Protein AF-A0A426RE91-F1 (afdb_monomer)

Secondary structure (DSSP, 8-state):
-HHHHHHHHHHT---HHHHHHHHHHHH-TT--HHHHTTS-HHHHHHHHHHHSS-HHHHHHHHHHHHHTSGGG--

Radius of gyration: 14.94 Å; Cα contacts (8 Å, |Δi|>4): 15; chains: 1; bounding box: 33×25×38 Å

Solvent-accessible surface area (backbone atoms only — not comparable to full-atom values): 4548 Å² total; per-residue (Å²): 119,67,70,60,54,52,53,54,52,59,73,66,62,79,56,63,68,61,49,53,50,48,52,51,54,76,68,37,85,60,72,55,70,76,59,52,73,72,46,54,76,72,51,38,53,57,47,24,68,73,49,72,55,48,76,65,58,52,51,50,52,50,53,53,53,62,67,72,40,81,85,66,84,115

Structure (mmCIF, N/CA/C/O backbone):
data_AF-A0A426RE91-F1
#
_entry.id   AF-A0A426RE91-F1
#
loop_
_atom_site.group_PDB
_atom_site.id
_atom_site.type_symbol
_atom_site.label_atom_id
_atom_site.label_alt_id
_atom_site.label_comp_id
_atom_site.label_asym_id
_atom_site.label_entity_id
_atom_site.label_seq_id
_atom_site.pdbx_PDB_ins_code
_atom_site.Cartn_x
_atom_site.Cartn_y
_atom_site.Cartn_z
_atom_site.occupancy
_atom_site.B_iso_or_equiv
_atom_site.auth_seq_id
_atom_site.auth_comp_id
_atom_site.auth_asym_id
_atom_site.auth_atom_id
_atom_site.pdbx_PDB_model_num
ATOM 1 N N . MET A 1 1 ? 5.683 11.532 12.872 1.00 60.09 1 MET A N 1
ATOM 2 C CA . MET A 1 1 ? 4.370 11.597 13.560 1.00 60.09 1 MET A CA 1
ATOM 3 C C . MET A 1 1 ? 3.299 10.733 12.890 1.00 60.09 1 MET A C 1
ATOM 5 O O . MET A 1 1 ? 2.526 10.125 13.615 1.00 60.09 1 MET A O 1
ATOM 9 N N . GLU A 1 2 ? 3.248 10.618 11.559 1.00 48.81 2 GLU A N 1
ATOM 10 C CA . GLU A 1 2 ? 2.208 9.827 10.866 1.00 48.81 2 GLU A CA 1
ATOM 11 C C . GLU A 1 2 ? 2.356 8.307 11.006 1.00 48.81 2 GLU A C 1
ATOM 13 O O . GLU A 1 2 ? 1.374 7.641 11.322 1.00 48.81 2 GLU A O 1
ATOM 18 N N . LYS A 1 3 ? 3.577 7.759 10.892 1.00 47.66 3 LYS A N 1
ATOM 19 C CA . LYS A 1 3 ? 3.827 6.315 11.089 1.00 47.66 3 LYS A CA 1
ATOM 20 C C . LYS A 1 3 ? 3.282 5.797 12.429 1.00 47.66 3 LYS A C 1
ATOM 22 O O . LYS A 1 3 ? 2.660 4.746 12.468 1.00 47.66 3 LYS A O 1
ATOM 27 N N . LEU A 1 4 ? 3.428 6.580 13.503 1.00 56.69 4 LEU A N 1
ATOM 28 C CA . LEU A 1 4 ? 2.934 6.224 14.838 1.00 56.69 4 LEU A CA 1
ATOM 29 C C . LEU A 1 4 ? 1.397 6.132 14.890 1.00 56.69 4 LEU A C 1
ATOM 31 O O . LEU A 1 4 ? 0.858 5.254 15.553 1.00 56.69 4 LEU A O 1
ATOM 35 N N . LYS A 1 5 ? 0.684 7.013 14.172 1.00 57.22 5 LYS A N 1
ATOM 36 C CA . LYS A 1 5 ? -0.788 6.998 14.111 1.00 57.22 5 LYS A CA 1
ATOM 37 C C . LYS A 1 5 ? -1.306 5.759 13.385 1.00 57.22 5 LYS A C 1
ATOM 39 O O . LYS A 1 5 ? -2.279 5.165 13.837 1.00 57.22 5 LYS A O 1
ATOM 44 N N . ILE A 1 6 ? -0.630 5.356 12.310 1.00 61.16 6 ILE A N 1
ATOM 45 C CA . ILE A 1 6 ? -0.963 4.144 11.553 1.00 61.16 6 ILE A CA 1
ATOM 46 C C . ILE A 1 6 ? -0.760 2.904 12.430 1.00 61.16 6 ILE A C 1
ATOM 48 O O . ILE A 1 6 ? -1.657 2.073 12.523 1.00 61.16 6 ILE A O 1
ATOM 52 N N . THR A 1 7 ? 0.368 2.804 13.142 1.00 56.72 7 THR A N 1
ATOM 53 C CA . THR A 1 7 ? 0.639 1.668 14.039 1.00 56.72 7 THR A CA 1
ATOM 54 C C . THR A 1 7 ? -0.376 1.576 15.180 1.00 56.72 7 THR A C 1
ATOM 56 O O . THR A 1 7 ? -0.883 0.492 15.460 1.00 56.72 7 THR A O 1
ATOM 59 N N . THR A 1 8 ? -0.726 2.700 15.813 1.00 68.56 8 THR A N 1
ATOM 60 C CA . THR A 1 8 ? -1.752 2.728 16.869 1.00 68.56 8 THR A CA 1
ATOM 61 C C . THR A 1 8 ? -3.128 2.330 16.339 1.00 68.56 8 THR A C 1
ATOM 63 O O . THR A 1 8 ? -3.856 1.611 17.018 1.00 68.56 8 THR A O 1
ATOM 66 N N . TRP A 1 9 ? -3.478 2.760 15.125 1.00 74.38 9 TRP A N 1
ATOM 67 C 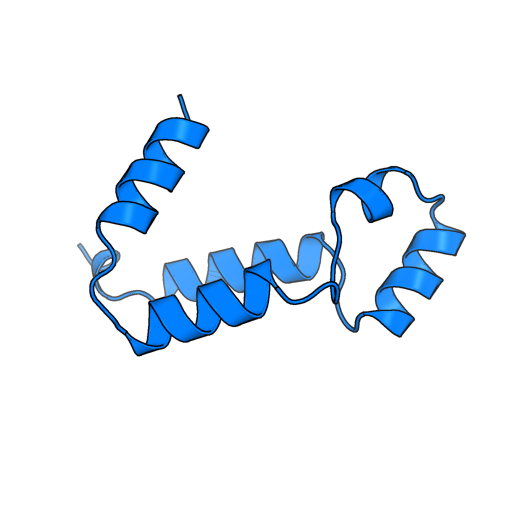CA . TRP A 1 9 ? -4.729 2.370 14.480 1.00 74.38 9 TRP A CA 1
ATOM 68 C C . TRP A 1 9 ? -4.774 0.866 14.181 1.00 74.38 9 TRP A C 1
ATOM 70 O O . TRP A 1 9 ? -5.738 0.217 14.576 1.00 74.38 9 TRP A O 1
ATOM 80 N N . ILE A 1 10 ? -3.715 0.295 13.590 1.00 66.75 10 ILE A N 1
ATOM 81 C CA . ILE A 1 10 ? -3.620 -1.149 13.300 1.00 66.75 10 ILE A CA 1
ATOM 82 C C . ILE A 1 10 ? -3.732 -1.978 14.586 1.00 66.75 10 ILE A C 1
ATOM 84 O O . ILE A 1 10 ? -4.494 -2.938 14.630 1.00 66.75 10 ILE A O 1
ATOM 88 N N . ASN A 1 11 ? -3.032 -1.581 15.652 1.00 67.12 11 ASN A N 1
ATOM 89 C CA . ASN A 1 11 ? -3.078 -2.282 16.941 1.00 67.12 11 ASN A CA 1
ATOM 90 C C . ASN A 1 11 ? -4.457 -2.215 17.623 1.00 67.12 11 ASN A C 1
ATOM 92 O O . ASN A 1 11 ? -4.741 -3.021 18.507 1.00 67.12 11 ASN A O 1
ATOM 96 N N . GLY A 1 12 ? -5.302 -1.253 17.241 1.00 73.12 12 GLY A N 1
ATOM 97 C CA . GLY A 1 12 ? -6.675 -1.11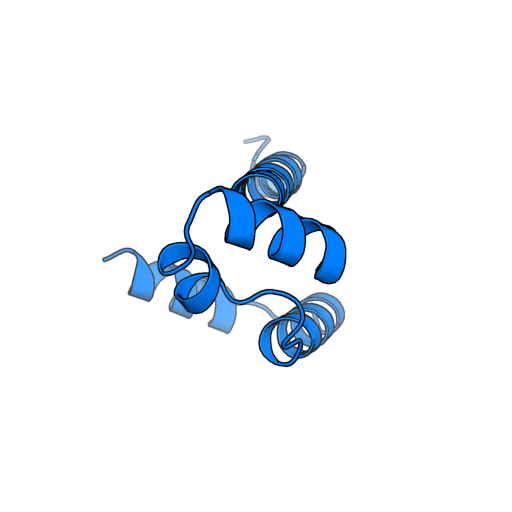8 17.727 1.00 73.12 12 GLY A CA 1
ATOM 98 C C . GLY A 1 12 ? -7.708 -1.923 16.933 1.00 73.12 12 GLY A C 1
ATOM 99 O O . GLY A 1 12 ? -8.870 -1.969 17.339 1.00 73.12 12 GLY A O 1
ATOM 100 N N . LEU A 1 13 ? -7.326 -2.550 15.814 1.00 76.94 13 LEU A N 1
ATOM 101 C CA . LEU A 1 13 ? -8.237 -3.363 15.010 1.00 76.94 13 LEU A CA 1
ATOM 102 C C . LEU A 1 13 ? -8.526 -4.690 15.720 1.00 76.94 13 LEU A C 1
ATOM 104 O O . LEU A 1 13 ? -7.625 -5.487 15.964 1.00 76.94 13 LEU A O 1
ATOM 108 N N . GLN A 1 14 ? -9.799 -4.938 16.028 1.00 74.38 14 GLN A N 1
ATOM 109 C CA . GLN A 1 14 ? -10.263 -6.201 16.620 1.00 74.38 14 GLN A CA 1
ATOM 110 C C . GLN A 1 14 ? -11.122 -7.038 15.663 1.00 74.38 14 GLN A C 1
ATOM 112 O O . GLN A 1 14 ? -11.467 -8.177 15.971 1.00 74.38 14 GLN A O 1
ATOM 117 N N . ASP A 1 15 ? -11.463 -6.493 14.494 1.00 80.00 15 ASP A N 1
ATOM 118 C CA . ASP A 1 15 ? -12.221 -7.216 13.481 1.00 80.00 15 ASP A CA 1
ATOM 119 C C . ASP A 1 15 ? -11.316 -8.240 12.779 1.00 80.00 15 ASP A C 1
ATOM 121 O O . ASP A 1 15 ? -10.397 -7.890 12.034 1.00 80.00 15 ASP A O 1
ATOM 125 N N . LYS A 1 16 ? -11.595 -9.527 13.016 1.00 66.88 16 LYS A N 1
ATOM 126 C CA . LYS A 1 16 ? -10.843 -10.647 12.441 1.00 66.88 16 LYS A CA 1
ATOM 127 C C . LYS A 1 16 ? -10.839 -10.631 10.910 1.00 66.88 16 LYS A C 1
ATOM 129 O O . LYS A 1 16 ? -9.821 -10.966 10.318 1.00 66.88 16 LYS A O 1
ATOM 134 N N . ASN A 1 17 ? -11.943 -10.255 10.265 1.00 75.50 17 ASN A N 1
ATOM 135 C CA . ASN A 1 17 ? -12.023 -10.229 8.805 1.00 75.50 17 ASN A CA 1
ATOM 136 C C . ASN A 1 17 ? -11.129 -9.120 8.234 1.00 75.50 17 ASN A C 1
ATOM 138 O O . ASN A 1 17 ? -10.407 -9.347 7.265 1.00 75.50 17 ASN A O 1
ATOM 142 N N . VAL A 1 18 ? -11.108 -7.951 8.880 1.00 74.62 18 VAL A N 1
ATOM 143 C CA . VAL A 1 18 ? -10.210 -6.846 8.504 1.00 74.62 18 VAL A CA 1
ATOM 144 C C . VAL A 1 18 ? -8.744 -7.234 8.711 1.00 74.62 18 VAL A C 1
ATOM 146 O O . VAL A 1 18 ? -7.916 -6.992 7.834 1.00 74.62 18 VAL A O 1
ATOM 149 N N . LEU A 1 19 ? -8.414 -7.887 9.829 1.00 68.00 19 LEU A N 1
ATOM 150 C CA . LEU A 1 19 ? -7.061 -8.391 10.091 1.00 68.00 19 LEU A CA 1
ATOM 151 C C . LEU A 1 19 ? -6.638 -9.460 9.071 1.00 68.00 19 LEU A C 1
ATOM 153 O O . LEU A 1 19 ? -5.527 -9.394 8.550 1.00 68.00 19 LEU A O 1
ATOM 157 N N . ASP A 1 20 ? -7.523 -10.400 8.729 1.00 71.56 20 ASP A N 1
ATOM 158 C CA . ASP A 1 20 ? -7.266 -11.437 7.723 1.00 71.56 20 ASP A CA 1
ATOM 159 C C . ASP A 1 20 ? -7.042 -10.822 6.326 1.00 71.56 20 ASP A C 1
ATOM 161 O O . ASP A 1 20 ? -6.172 -11.275 5.575 1.00 71.56 20 ASP A O 1
ATOM 165 N N . GLN A 1 21 ? -7.784 -9.767 5.973 1.00 74.69 21 GLN A N 1
ATOM 166 C CA . GLN A 1 21 ? -7.580 -9.015 4.731 1.00 74.69 21 GLN A CA 1
ATOM 167 C C . GLN A 1 21 ? -6.257 -8.241 4.738 1.00 74.69 21 GLN A C 1
ATOM 169 O O . GLN A 1 21 ? -5.527 -8.300 3.752 1.00 74.69 21 GLN A O 1
ATOM 174 N N . LEU A 1 22 ? -5.897 -7.593 5.851 1.00 70.00 22 LEU A N 1
ATOM 175 C CA . LEU A 1 22 ? -4.608 -6.907 6.004 1.00 70.00 22 LEU A CA 1
ATOM 176 C C . LEU A 1 22 ? -3.429 -7.876 5.915 1.00 70.00 22 LEU A C 1
ATOM 178 O O . LEU A 1 22 ? -2.457 -7.588 5.225 1.00 70.00 22 LEU A O 1
ATOM 182 N N . ILE A 1 23 ? -3.518 -9.042 6.557 1.00 65.88 23 ILE A N 1
ATOM 183 C CA . ILE A 1 23 ? -2.494 -10.090 6.471 1.00 65.88 23 ILE A CA 1
ATOM 184 C C . ILE A 1 23 ? -2.358 -10.579 5.029 1.00 65.88 23 ILE A C 1
ATOM 186 O O . ILE A 1 23 ? -1.236 -10.744 4.552 1.00 65.88 23 ILE A O 1
ATOM 190 N N . LYS A 1 24 ? -3.469 -10.792 4.311 1.00 71.44 24 LYS A N 1
ATOM 191 C CA . LYS A 1 24 ? -3.424 -11.148 2.884 1.00 71.44 24 LYS A CA 1
ATOM 192 C C . LYS A 1 24 ? -2.780 -10.053 2.045 1.00 71.44 24 LYS A C 1
ATOM 194 O O . LYS A 1 24 ? -1.993 -10.384 1.172 1.00 71.44 24 LYS A O 1
ATOM 199 N N . LEU A 1 25 ? -3.075 -8.787 2.326 1.00 69.62 25 LEU A N 1
ATOM 200 C CA . LEU A 1 25 ? -2.555 -7.644 1.579 1.00 69.62 25 LEU A CA 1
ATOM 201 C C . LEU A 1 25 ? -1.054 -7.442 1.838 1.00 69.62 25 LEU A C 1
ATOM 203 O O . LEU A 1 25 ? -0.288 -7.370 0.885 1.00 69.62 25 LEU A O 1
ATOM 207 N N . MET A 1 26 ? -0.613 -7.489 3.102 1.00 65.00 26 MET A N 1
ATOM 208 C CA . MET A 1 26 ? 0.810 -7.418 3.474 1.00 65.00 26 MET A CA 1
ATOM 209 C C . MET A 1 26 ? 1.629 -8.604 2.953 1.00 65.00 26 MET A C 1
ATOM 211 O O . MET A 1 26 ? 2.815 -8.457 2.676 1.00 65.00 26 MET A O 1
ATOM 215 N N . ASN A 1 27 ? 1.014 -9.783 2.824 1.00 63.19 27 ASN A N 1
ATOM 216 C CA . ASN A 1 27 ? 1.666 -10.954 2.235 1.00 63.19 27 ASN A CA 1
ATOM 217 C C . ASN A 1 27 ? 1.488 -11.039 0.716 1.00 63.19 27 ASN A C 1
ATOM 219 O O . ASN A 1 27 ? 2.143 -11.862 0.068 1.00 63.19 27 ASN A O 1
ATOM 223 N N . SER A 1 28 ? 0.619 -10.216 0.126 1.00 63.62 28 SER A N 1
ATOM 224 C CA . SER A 1 28 ? 0.496 -10.149 -1.318 1.00 63.62 28 SER A CA 1
ATOM 225 C C . SER A 1 28 ? 1.695 -9.372 -1.844 1.00 63.62 28 SER A C 1
ATOM 227 O O . SER A 1 28 ? 1.795 -8.163 -1.689 1.00 63.62 28 SER A O 1
ATOM 229 N N . LYS A 1 29 ? 2.602 -10.066 -2.535 1.00 60.19 29 LYS A N 1
ATOM 230 C CA . LYS A 1 29 ? 3.599 -9.426 -3.410 1.00 60.19 29 LYS A CA 1
ATOM 231 C C . LYS A 1 29 ? 2.958 -8.854 -4.682 1.00 60.19 29 LYS A C 1
ATOM 233 O O . LYS A 1 29 ? 3.627 -8.731 -5.703 1.00 60.19 29 LYS A O 1
ATOM 238 N N . ALA A 1 30 ? 1.642 -8.641 -4.658 1.00 70.19 30 ALA A N 1
ATOM 239 C CA . ALA A 1 30 ? 0.877 -8.262 -5.827 1.00 70.19 30 ALA A CA 1
ATOM 240 C C . ALA A 1 30 ? 1.251 -6.844 -6.240 1.00 70.19 30 ALA A C 1
ATOM 242 O O . ALA A 1 30 ? 1.474 -6.630 -7.415 1.00 70.19 30 ALA A O 1
ATOM 243 N N . PHE A 1 31 ? 1.421 -5.930 -5.286 1.00 75.06 31 PHE A N 1
ATOM 244 C CA . PHE A 1 31 ? 1.799 -4.549 -5.547 1.00 75.06 31 PHE A CA 1
ATOM 245 C C . PHE A 1 31 ? 2.883 -4.094 -4.558 1.00 75.06 31 PHE A C 1
ATOM 247 O O . PHE A 1 31 ? 2.759 -4.303 -3.352 1.00 75.06 31 PHE A O 1
ATOM 254 N N . ASP A 1 32 ? 3.950 -3.501 -5.080 1.00 81.94 32 ASP A N 1
ATOM 255 C CA . ASP A 1 32 ? 5.137 -3.039 -4.368 1.00 81.94 32 ASP A CA 1
ATOM 256 C C . ASP A 1 32 ? 5.415 -1.593 -4.795 1.00 81.94 32 ASP A C 1
ATOM 258 O O . ASP A 1 32 ? 5.925 -1.328 -5.886 1.00 81.94 32 ASP A O 1
ATOM 262 N N . ALA A 1 33 ? 5.035 -0.657 -3.925 1.00 78.31 33 ALA A N 1
ATOM 263 C CA . ALA A 1 33 ? 5.153 0.776 -4.178 1.00 78.31 33 ALA A CA 1
ATOM 264 C C . ALA A 1 33 ? 6.617 1.249 -4.240 1.00 78.31 33 ALA A C 1
ATOM 266 O O . ALA A 1 33 ? 6.934 2.180 -4.980 1.00 78.31 33 ALA A O 1
ATOM 267 N N . ASP A 1 34 ? 7.518 0.608 -3.487 1.00 81.69 34 ASP A N 1
ATOM 268 C CA . ASP A 1 34 ? 8.942 0.958 -3.498 1.00 81.69 34 ASP A CA 1
ATOM 269 C C . ASP A 1 34 ? 9.594 0.510 -4.811 1.00 81.69 34 ASP A C 1
ATOM 271 O O . ASP A 1 34 ? 10.495 1.185 -5.318 1.00 81.69 34 ASP A O 1
ATOM 275 N N . TYR A 1 35 ? 9.125 -0.608 -5.374 1.00 85.44 35 TYR A N 1
ATOM 276 C CA . TYR A 1 35 ? 9.512 -1.065 -6.704 1.00 85.44 35 TYR A CA 1
ATOM 277 C C . TYR A 1 35 ? 8.946 -0.156 -7.802 1.00 85.44 35 TYR A C 1
ATOM 279 O O . TYR A 1 35 ? 9.715 0.322 -8.631 1.00 85.44 35 TYR A O 1
ATOM 287 N N . GLU A 1 36 ? 7.644 0.153 -7.782 1.00 85.56 36 GLU A N 1
ATOM 288 C CA . GLU A 1 36 ? 6.989 1.049 -8.753 1.00 85.56 36 GLU A CA 1
ATOM 289 C C . GLU A 1 36 ? 7.670 2.426 -8.839 1.00 85.56 36 GLU A C 1
ATOM 291 O O . GLU A 1 36 ? 7.860 2.964 -9.932 1.00 85.56 36 GLU A O 1
ATOM 296 N N . ALA A 1 37 ? 8.088 2.987 -7.700 1.00 86.94 37 ALA A N 1
ATOM 297 C CA . ALA A 1 37 ? 8.762 4.285 -7.639 1.00 86.94 37 ALA A CA 1
ATOM 298 C C . ALA A 1 37 ? 10.131 4.311 -8.347 1.00 86.94 37 ALA A C 1
ATOM 300 O O . ALA A 1 37 ? 10.628 5.391 -8.672 1.00 86.94 37 ALA A O 1
ATOM 301 N N . GLN A 1 38 ? 10.742 3.146 -8.578 1.00 92.00 38 GLN A N 1
ATOM 302 C CA . GLN A 1 38 ? 12.035 3.003 -9.255 1.00 92.00 38 GLN A CA 1
ATOM 303 C C . GLN A 1 38 ? 11.898 2.773 -10.766 1.00 92.00 38 GLN A C 1
ATOM 305 O O . GLN A 1 38 ? 12.903 2.822 -11.473 1.00 92.00 38 GLN A O 1
ATOM 310 N N . LEU A 1 39 ? 10.682 2.518 -11.256 1.00 91.75 39 LEU A N 1
ATOM 311 C CA . LEU A 1 39 ? 10.407 2.219 -12.658 1.00 91.75 39 LEU A CA 1
ATOM 312 C C . LEU A 1 39 ? 10.296 3.495 -13.503 1.00 91.75 39 LEU A C 1
ATOM 314 O O . LEU A 1 39 ? 9.783 4.525 -13.051 1.00 91.75 39 LEU A O 1
ATOM 318 N N . SER A 1 40 ? 10.731 3.402 -14.759 1.00 93.81 40 SER A N 1
ATOM 319 C CA . SER A 1 40 ? 10.396 4.382 -15.799 1.00 93.81 40 SER A CA 1
ATOM 320 C C . SER A 1 40 ? 8.900 4.360 -16.137 1.00 93.81 40 SER A C 1
ATOM 322 O O . SER A 1 40 ? 8.180 3.429 -15.772 1.00 93.81 40 SER A O 1
ATOM 324 N N . ASP A 1 41 ? 8.412 5.374 -16.854 1.00 90.38 41 ASP A N 1
ATOM 325 C CA . ASP A 1 41 ? 6.989 5.468 -17.198 1.00 90.38 41 ASP A CA 1
ATOM 326 C C . ASP A 1 41 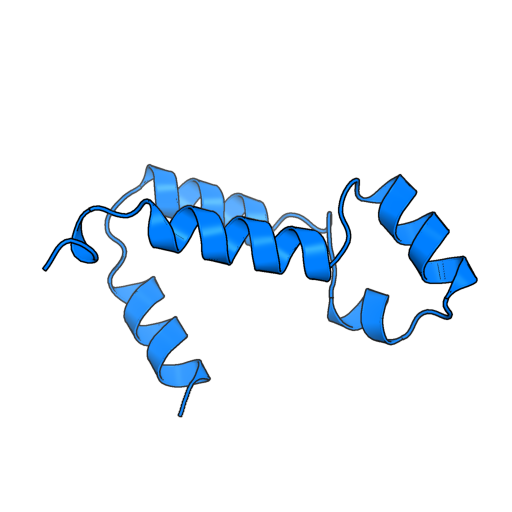? 6.519 4.292 -18.076 1.00 90.38 41 ASP A C 1
ATOM 328 O O . ASP A 1 41 ? 5.427 3.770 -17.857 1.00 90.38 41 ASP A O 1
ATOM 332 N N . GLU A 1 42 ? 7.349 3.799 -19.004 1.00 92.81 42 GLU A N 1
ATOM 333 C CA . GLU A 1 42 ? 7.021 2.599 -19.788 1.00 92.81 42 GLU A CA 1
ATOM 334 C C . GLU A 1 42 ? 6.994 1.321 -18.933 1.00 92.81 42 GLU A C 1
ATOM 336 O O . GLU A 1 42 ? 6.124 0.465 -19.107 1.00 92.81 42 GLU A O 1
ATOM 341 N N . GLU A 1 43 ? 7.916 1.189 -17.977 1.00 93.06 43 GLU A N 1
ATOM 342 C CA . GLU A 1 43 ? 7.958 0.041 -17.066 1.00 93.06 43 GLU A CA 1
ATOM 343 C C . GLU A 1 43 ? 6.788 0.045 -16.075 1.00 93.06 43 GLU A C 1
ATOM 345 O O . GLU A 1 43 ? 6.272 -1.023 -15.737 1.00 93.06 43 GLU A O 1
ATOM 350 N N . LYS A 1 44 ? 6.327 1.226 -15.646 1.00 90.50 44 LYS A N 1
ATOM 351 C CA . LYS A 1 44 ? 5.134 1.369 -14.802 1.00 90.50 44 LYS A CA 1
ATOM 352 C C . LYS A 1 44 ? 3.889 0.846 -15.495 1.00 90.50 44 LYS A C 1
ATOM 354 O O . LYS A 1 44 ? 3.148 0.098 -14.873 1.00 90.50 44 LYS A O 1
ATOM 359 N N . VAL A 1 45 ? 3.692 1.152 -16.779 1.00 89.81 45 VAL A N 1
ATOM 360 C CA . VAL A 1 45 ? 2.541 0.639 -17.543 1.00 89.81 45 VAL A CA 1
ATOM 361 C C . VAL A 1 45 ? 2.530 -0.892 -17.550 1.00 89.81 45 VAL A C 1
ATOM 363 O O . VAL A 1 45 ? 1.524 -1.501 -17.188 1.00 89.81 45 VAL A O 1
ATOM 366 N N . ALA A 1 46 ? 3.664 -1.526 -17.866 1.00 89.38 46 ALA A N 1
ATOM 367 C CA . ALA A 1 46 ? 3.777 -2.987 -17.854 1.00 89.38 46 ALA A CA 1
ATOM 368 C C . ALA A 1 46 ? 3.601 -3.583 -16.444 1.00 89.38 46 ALA A C 1
ATOM 370 O O . ALA A 1 46 ? 3.044 -4.673 -16.271 1.00 89.38 46 ALA A O 1
ATOM 371 N N . TYR A 1 47 ? 4.073 -2.874 -15.417 1.00 87.88 47 TYR A N 1
ATOM 372 C CA . TYR A 1 47 ? 3.880 -3.264 -14.028 1.00 87.88 47 TYR A CA 1
ATOM 373 C C . TYR A 1 47 ? 2.403 -3.191 -13.624 1.00 87.88 47 TYR A C 1
ATOM 375 O O . TYR A 1 47 ? 1.884 -4.165 -13.083 1.00 87.88 47 TYR A O 1
ATOM 383 N N . TRP A 1 48 ? 1.701 -2.109 -13.962 1.00 89.50 48 TRP A N 1
ATOM 384 C CA . TRP A 1 48 ? 0.269 -1.933 -13.708 1.00 89.50 48 TRP A CA 1
ATOM 385 C C . TRP A 1 48 ? -0.580 -2.982 -14.415 1.00 89.50 48 TRP A C 1
ATOM 387 O O . TRP A 1 48 ? -1.476 -3.545 -13.794 1.00 89.50 48 TRP A O 1
ATOM 397 N N . GLU A 1 49 ? -0.266 -3.325 -15.665 1.00 86.44 49 GLU A N 1
ATOM 398 C CA . GLU A 1 49 ? -0.941 -4.417 -16.380 1.00 86.44 49 GLU A CA 1
ATOM 399 C C . GLU A 1 49 ? -0.765 -5.767 -15.671 1.00 86.44 49 GLU A C 1
ATOM 401 O O . GLU A 1 49 ? -1.699 -6.568 -15.600 1.00 86.44 49 GLU A O 1
ATOM 406 N N . LYS A 1 50 ? 0.423 -6.022 -15.109 1.00 85.69 50 LYS A N 1
ATOM 407 C CA . LYS A 1 50 ? 0.721 -7.261 -14.381 1.00 85.69 50 LYS A CA 1
ATOM 408 C C . LYS A 1 50 ? -0.000 -7.343 -13.036 1.00 85.69 50 LYS A C 1
ATOM 410 O O . LYS A 1 50 ? -0.429 -8.428 -12.642 1.00 85.69 50 LYS A O 1
ATOM 415 N N . VAL A 1 51 ? -0.058 -6.236 -12.302 1.00 83.62 51 VAL A N 1
ATOM 416 C CA . VAL A 1 51 ? -0.577 -6.199 -10.923 1.00 83.62 51 VAL A CA 1
ATOM 417 C C . VAL A 1 51 ? -2.052 -5.796 -10.854 1.00 83.62 51 VAL A C 1
ATOM 419 O O . VAL A 1 51 ? -2.707 -6.038 -9.842 1.00 83.62 51 VAL A O 1
ATOM 422 N N . GLY A 1 52 ? -2.590 -5.253 -11.948 1.00 83.25 52 GLY A N 1
ATOM 423 C CA . GLY A 1 52 ? -3.999 -4.918 -12.144 1.00 83.25 52 GLY A CA 1
ATOM 424 C C . GLY A 1 52 ? -4.453 -3.606 -11.503 1.00 83.25 52 GLY A C 1
ATOM 425 O O . GLY A 1 52 ? -5.658 -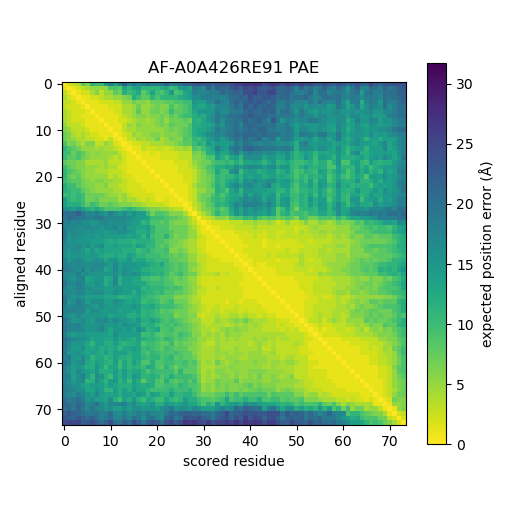3.373 -11.442 1.00 83.25 52 GLY A O 1
ATOM 426 N N . ILE A 1 53 ? -3.530 -2.788 -10.985 1.00 81.88 53 ILE A N 1
ATOM 427 C CA . ILE A 1 53 ? -3.823 -1.509 -10.323 1.00 81.88 53 ILE A CA 1
ATOM 428 C C . ILE A 1 53 ? -2.567 -0.623 -10.276 1.00 81.88 53 ILE A C 1
ATOM 430 O O . ILE A 1 53 ? -1.459 -1.127 -10.085 1.00 81.88 53 ILE A O 1
ATOM 434 N N . SER A 1 54 ? -2.725 0.689 -10.429 1.00 83.06 54 SER A N 1
ATOM 435 C CA . SER A 1 54 ? -1.659 1.668 -10.160 1.00 83.06 54 SER A CA 1
ATOM 436 C C . SER A 1 54 ? -1.621 2.104 -8.689 1.00 83.06 54 SER A C 1
ATOM 438 O O . SER A 1 54 ? -2.609 1.971 -7.958 1.00 83.06 54 SER A O 1
ATOM 440 N N . GLY A 1 55 ? -0.496 2.668 -8.234 1.00 73.69 55 GLY A N 1
ATOM 441 C CA . GLY A 1 55 ? -0.399 3.208 -6.873 1.00 73.69 55 GLY A CA 1
ATOM 442 C C . GLY A 1 55 ? -1.420 4.308 -6.576 1.00 73.69 55 GLY A C 1
ATOM 443 O O . GLY A 1 55 ? -2.004 4.334 -5.488 1.00 73.69 55 GLY A O 1
ATOM 444 N N . ASP A 1 56 ? -1.696 5.166 -7.559 1.00 76.69 56 ASP A N 1
ATOM 445 C CA . ASP A 1 56 ? -2.684 6.242 -7.440 1.00 76.69 56 ASP A CA 1
ATOM 446 C C . ASP A 1 56 ? -4.113 5.689 -7.322 1.00 76.69 56 ASP A C 1
ATOM 448 O O . ASP A 1 56 ? -4.860 6.089 -6.425 1.00 76.69 56 ASP A O 1
ATOM 452 N N . GLU A 1 57 ? -4.480 4.704 -8.149 1.00 78.06 57 GLU A N 1
ATOM 453 C CA . GLU A 1 57 ? -5.790 4.038 -8.077 1.00 78.06 57 GLU A CA 1
ATOM 454 C C . GLU A 1 57 ? -6.003 3.309 -6.746 1.00 78.06 57 GLU A C 1
ATOM 456 O O . GLU A 1 57 ? -7.107 3.330 -6.185 1.00 78.06 57 GLU A O 1
ATOM 461 N N . LEU A 1 58 ? -4.949 2.684 -6.213 1.00 76.94 58 LEU A N 1
ATOM 462 C CA . LEU A 1 58 ? -4.983 2.062 -4.893 1.00 76.94 58 LEU A CA 1
ATOM 463 C C . LEU A 1 58 ? -5.245 3.114 -3.810 1.00 76.94 58 LEU A C 1
ATOM 465 O O . LEU A 1 58 ? -6.108 2.924 -2.947 1.00 76.94 58 LEU A O 1
ATOM 469 N N . PHE A 1 59 ? -4.524 4.236 -3.856 1.00 71.75 59 PHE A N 1
ATOM 470 C CA . PHE A 1 59 ? -4.651 5.301 -2.866 1.00 71.75 59 PHE A CA 1
ATOM 471 C C . PHE A 1 59 ? -6.034 5.962 -2.901 1.00 71.75 59 PHE A C 1
ATOM 473 O O . PHE A 1 59 ? -6.635 6.201 -1.847 1.00 71.75 59 PHE A O 1
ATOM 480 N N . ASP A 1 60 ? -6.577 6.207 -4.092 1.00 75.31 60 ASP A N 1
ATOM 481 C CA . ASP A 1 60 ? -7.910 6.782 -4.253 1.00 75.31 60 ASP A CA 1
ATOM 482 C C . ASP A 1 60 ? -9.017 5.805 -3.841 1.00 75.31 60 ASP A C 1
ATOM 484 O O . ASP A 1 60 ? -9.935 6.202 -3.118 1.00 75.31 60 ASP A O 1
ATOM 488 N N . SER A 1 61 ? -8.884 4.512 -4.151 1.00 69.38 61 SER A N 1
ATOM 489 C CA . SER A 1 61 ? -9.813 3.479 -3.665 1.00 69.38 61 SER A CA 1
ATOM 490 C C . SER A 1 61 ? -9.850 3.415 -2.136 1.00 69.38 61 SER A C 1
ATOM 492 O O . SER A 1 61 ? -10.923 3.335 -1.530 1.00 69.38 61 SER A O 1
ATOM 494 N N . VAL A 1 62 ? -8.685 3.509 -1.486 1.00 70.38 62 VAL A N 1
ATOM 495 C CA . VAL A 1 62 ? -8.591 3.558 -0.021 1.00 70.38 62 VAL A CA 1
ATOM 496 C C . VAL A 1 62 ? -9.252 4.826 0.524 1.00 70.38 62 VAL A C 1
ATOM 498 O O . VAL A 1 62 ? -10.040 4.739 1.467 1.00 70.38 62 VAL A O 1
ATOM 501 N N . LYS A 1 63 ? -9.000 6.005 -0.061 1.00 68.62 63 LYS A N 1
ATOM 502 C CA . LYS A 1 63 ? -9.661 7.255 0.363 1.00 68.62 63 LYS A CA 1
ATOM 503 C C . LYS A 1 63 ? -11.179 7.165 0.262 1.00 68.62 63 LYS A C 1
ATOM 505 O O . LYS A 1 63 ? -11.855 7.548 1.2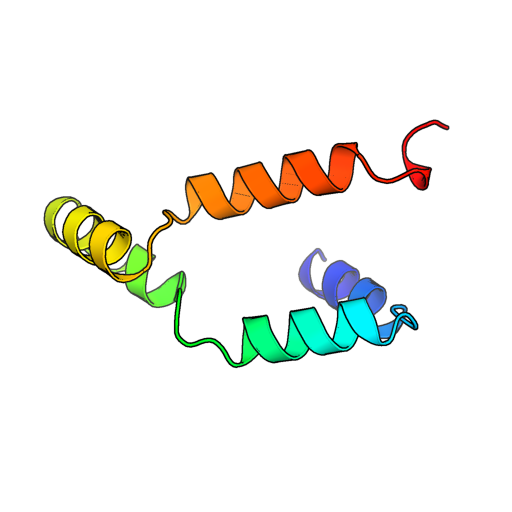20 1.00 68.62 63 LYS A O 1
ATOM 510 N N . GLU A 1 64 ? -11.699 6.694 -0.870 1.00 71.31 64 GLU A N 1
ATOM 511 C CA . GLU A 1 64 ? -13.139 6.552 -1.093 1.00 71.31 64 GLU A CA 1
ATOM 512 C C . GLU A 1 64 ? -13.746 5.574 -0.090 1.00 71.31 64 GLU A C 1
ATOM 514 O O . GLU A 1 64 ? -14.720 5.914 0.580 1.00 71.31 64 GLU A O 1
ATOM 519 N N . HIS A 1 65 ? -13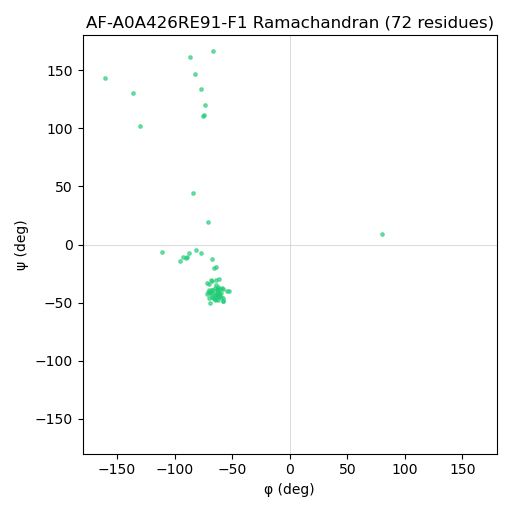.109 4.425 0.145 1.00 70.25 65 HIS A N 1
ATOM 520 C CA . HIS A 1 65 ? -13.568 3.501 1.178 1.00 70.25 65 HIS A CA 1
ATOM 521 C C . HIS A 1 65 ? -13.604 4.164 2.562 1.00 70.25 65 HIS A C 1
ATOM 523 O O . HIS A 1 65 ? -14.627 4.109 3.244 1.00 70.25 65 HIS A O 1
ATOM 529 N N . ILE A 1 66 ? -12.550 4.889 2.955 1.00 62.22 66 ILE A N 1
ATOM 530 C CA . ILE A 1 66 ? -12.519 5.606 4.238 1.00 62.22 66 ILE A CA 1
ATOM 531 C C . ILE A 1 66 ? -13.637 6.668 4.317 1.00 62.22 66 ILE A C 1
ATOM 533 O O . ILE A 1 66 ? -14.107 6.967 5.416 1.00 62.22 66 ILE A O 1
ATOM 537 N N . LYS A 1 67 ? -14.081 7.270 3.202 1.00 66.94 67 LYS A N 1
ATOM 538 C CA . LYS A 1 67 ? -15.239 8.192 3.183 1.00 66.94 67 LYS A CA 1
ATOM 539 C C . LYS A 1 67 ? -16.569 7.485 3.458 1.00 66.94 67 LYS A C 1
ATOM 541 O O . LYS A 1 67 ? -17.433 8.104 4.063 1.00 66.94 67 LYS A O 1
ATOM 546 N N . THR A 1 68 ? -16.710 6.215 3.080 1.00 72.38 68 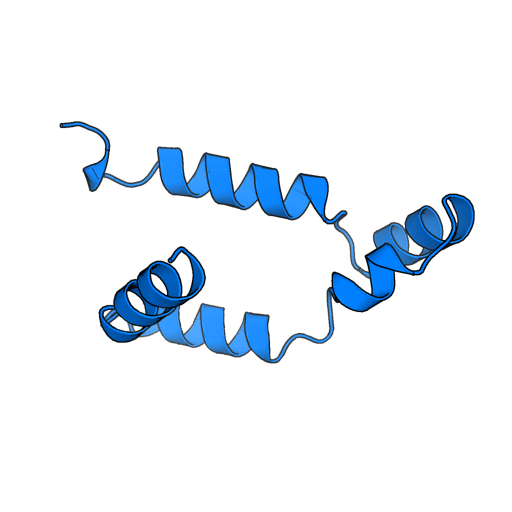THR A N 1
ATOM 547 C CA . THR A 1 68 ? -17.929 5.419 3.334 1.00 72.38 68 THR A CA 1
ATOM 548 C C . THR A 1 68 ? -18.064 4.922 4.777 1.00 72.38 68 THR A C 1
ATOM 550 O O . THR A 1 68 ? -19.092 4.352 5.136 1.00 72.38 68 THR A O 1
ATOM 553 N N . LEU A 1 69 ? -17.036 5.105 5.617 1.00 66.75 69 LEU A N 1
ATOM 554 C CA . LEU A 1 69 ? -17.029 4.553 6.969 1.00 66.75 69 LEU A CA 1
ATOM 555 C C . LEU A 1 69 ? -17.920 5.373 7.924 1.00 66.75 69 LEU A C 1
ATOM 557 O O . LEU A 1 69 ? -17.798 6.599 7.993 1.00 66.75 69 LEU A O 1
ATOM 561 N N . PRO A 1 70 ? -18.760 4.701 8.732 1.00 55.62 70 PRO A N 1
ATOM 562 C CA . PRO A 1 70 ? -19.879 5.314 9.459 1.00 55.62 70 PRO A CA 1
ATOM 563 C C . PRO A 1 70 ? -19.462 6.290 10.570 1.00 55.62 70 PRO A C 1
ATOM 565 O O . PRO A 1 70 ? -20.282 7.037 11.091 1.00 55.62 70 PRO A O 1
ATOM 568 N N . TRP A 1 71 ? -18.185 6.321 10.955 1.00 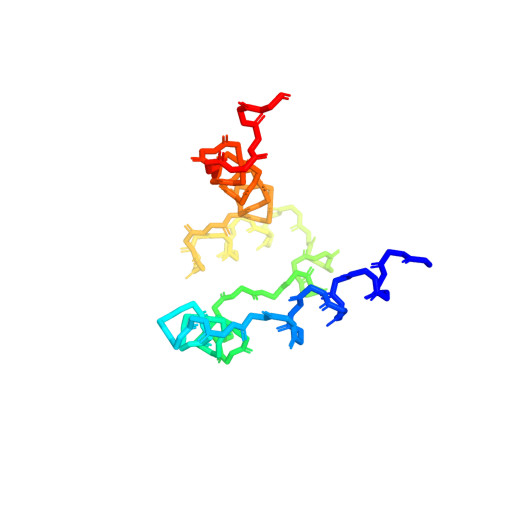65.44 71 TRP A N 1
ATOM 569 C CA . TRP A 1 71 ? -17.676 7.259 11.962 1.00 65.44 71 TRP A CA 1
ATOM 570 C C . TRP A 1 71 ? -17.371 8.661 11.415 1.00 65.44 71 TRP A C 1
ATOM 572 O O . TRP A 1 71 ? -16.987 9.530 12.199 1.00 65.44 71 TRP A O 1
ATOM 582 N N . LYS A 1 72 ? -17.489 8.886 10.098 1.00 50.12 72 LYS A N 1
ATOM 583 C CA . LYS A 1 72 ? -17.287 10.202 9.469 1.00 50.12 72 LYS A CA 1
ATOM 584 C C . LYS A 1 72 ? -18.552 11.057 9.364 1.00 50.12 72 LYS A C 1
ATOM 586 O O . LYS A 1 72 ? -18.423 12.245 9.098 1.00 50.12 72 LYS A O 1
ATOM 591 N N . GLU A 1 73 ? -19.737 10.499 9.603 1.00 48.06 73 GLU A N 1
ATOM 592 C CA . GLU A 1 73 ? -21.003 11.252 9.635 1.00 48.06 73 GLU A CA 1
ATOM 593 C C . GLU A 1 73 ? -21.265 11.908 11.008 1.00 48.06 73 GLU A C 1
ATOM 595 O O . GLU A 1 73 ? -22.370 11.827 11.543 1.00 48.06 73 GLU A O 1
ATOM 600 N N . LYS A 1 74 ? -20.249 12.536 11.615 1.00 42.72 74 LYS A N 1
ATOM 601 C CA . LYS A 1 74 ? -20.408 13.324 12.849 1.00 42.72 74 LYS A CA 1
ATOM 602 C C . LYS A 1 74 ? -20.174 14.805 12.617 1.00 42.72 74 LYS A C 1
ATOM 604 O O . LYS A 1 74 ? -19.138 15.138 12.004 1.00 42.72 74 LYS A O 1
#

Sequence (74 aa):
MEKLKITTWINGLQDKNVLDQLIKLMNSKAFDADYEAQLSDEEKVAYWEKVGISGDELFDSVKEHIKTLPWKEK

Nearest PDB structures (foldseek):
  2kz5-assembly1_A  TM=5.074E-01  e=4.806E+00  Homo sapiens
  2f4k-assembly1_A  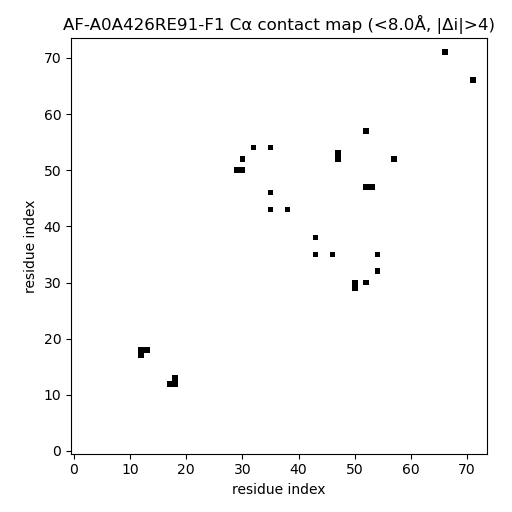TM=5.329E-01  e=6.826E+00  unclassified

pLDDT: mean 73.14, std 12.08, range [42.72, 93.81]

Foldseek 3Di:
DVVVVVVVVVVPDPDPVVVVVVVCVVPPPLDDPVVLVPDDPVVNVVSCVRSVHHPVRVVVVVVVVVVPDPVPPD

Mean predicted aligned error: 9.63 Å